Protein AF-A0A0B5EUC9-F1 (afdb_monomer_lite)

Structure (mmCIF, N/CA/C/O backbone):
data_AF-A0A0B5EUC9-F1
#
_entry.id   AF-A0A0B5EUC9-F1
#
loop_
_atom_site.group_PDB
_atom_site.id
_atom_site.type_symbol
_atom_site.label_atom_id
_atom_site.label_alt_id
_atom_site.label_comp_id
_atom_site.label_asym_id
_atom_site.label_entity_id
_atom_site.label_seq_id
_atom_site.pdbx_PDB_ins_code
_atom_site.Cartn_x
_atom_site.Cartn_y
_atom_site.Cartn_z
_atom_site.occupancy
_atom_site.B_iso_or_equiv
_atom_site.auth_seq_id
_atom_site.auth_comp_id
_atom_site.auth_asym_id
_atom_site.auth_atom_id
_atom_site.pdbx_PDB_model_num
ATOM 1 N N . MET A 1 1 ? -0.104 -15.272 -18.714 1.00 58.88 1 MET A N 1
ATOM 2 C CA . MET A 1 1 ? 0.985 -14.621 -17.952 1.00 58.88 1 MET A CA 1
ATOM 3 C C . MET A 1 1 ? 0.436 -14.303 -16.569 1.00 58.88 1 MET A C 1
ATOM 5 O O . MET A 1 1 ? -0.539 -13.573 -16.508 1.00 58.88 1 MET A O 1
ATOM 9 N N . GLY A 1 2 ? 0.951 -14.903 -15.494 1.00 82.88 2 GLY A N 1
ATOM 10 C CA . GLY A 1 2 ? 0.419 -14.669 -14.141 1.00 82.88 2 GLY A CA 1
ATOM 11 C C . GLY A 1 2 ? 0.859 -13.327 -13.540 1.00 82.88 2 GLY A C 1
ATOM 12 O O . GLY A 1 2 ? 1.870 -12.767 -13.971 1.00 82.88 2 GLY A O 1
ATOM 13 N N . LEU A 1 3 ? 0.135 -12.849 -12.521 1.00 83.44 3 LEU A N 1
ATOM 14 C CA . LEU A 1 3 ? 0.406 -11.591 -11.803 1.00 83.44 3 LEU A CA 1
ATOM 15 C C . LEU A 1 3 ? 1.828 -11.534 -11.219 1.00 83.44 3 LEU A C 1
ATOM 17 O O . LEU A 1 3 ? 2.524 -10.536 -11.390 1.00 83.44 3 LEU A O 1
ATOM 21 N N . ALA A 1 4 ? 2.314 -12.642 -10.650 1.00 80.94 4 ALA A N 1
ATOM 22 C CA . ALA A 1 4 ? 3.692 -12.759 -10.163 1.00 80.94 4 ALA A CA 1
ATOM 23 C C . ALA A 1 4 ? 4.734 -12.496 -11.267 1.00 80.94 4 ALA A C 1
ATOM 25 O O . ALA A 1 4 ? 5.736 -11.818 -11.059 1.00 80.94 4 ALA A O 1
ATOM 26 N N .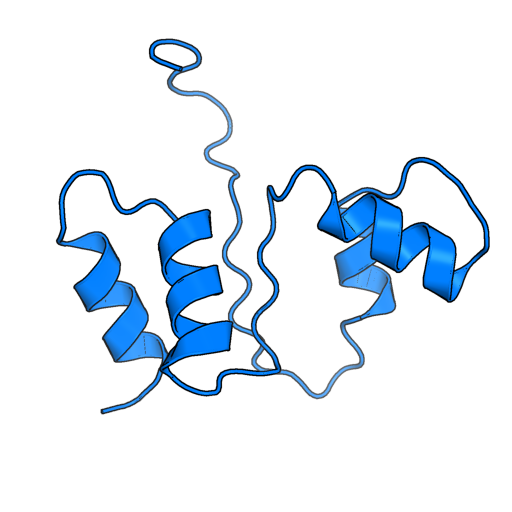 GLY A 1 5 ? 4.470 -12.971 -12.488 1.00 87.50 5 GLY A N 1
ATOM 27 C CA . GLY A 1 5 ? 5.330 -12.689 -13.632 1.00 87.50 5 GLY A CA 1
ATOM 28 C C . GLY A 1 5 ? 5.271 -11.223 -14.073 1.00 87.50 5 GLY A C 1
ATOM 29 O O . GLY A 1 5 ? 6.275 -10.694 -14.552 1.00 87.50 5 GLY A O 1
ATOM 30 N N . ALA A 1 6 ? 4.117 -10.565 -13.953 1.00 89.50 6 ALA A N 1
ATOM 31 C CA . ALA A 1 6 ? 3.984 -9.146 -14.279 1.00 89.50 6 ALA A CA 1
ATOM 32 C C . ALA A 1 6 ? 4.804 -8.271 -13.317 1.00 89.50 6 ALA A C 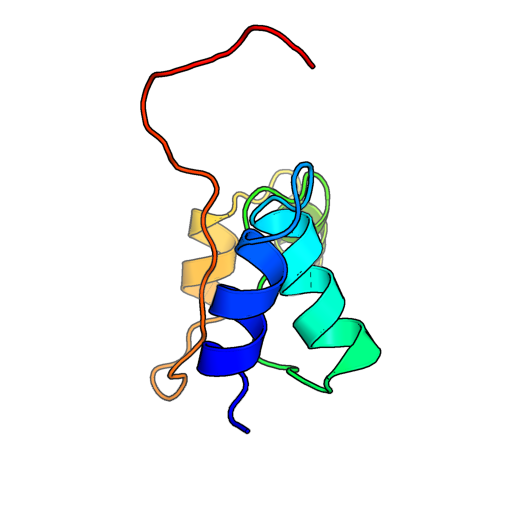1
ATOM 34 O O . ALA A 1 6 ? 5.509 -7.377 -13.776 1.00 89.50 6 ALA A O 1
ATOM 35 N N . LEU A 1 7 ? 4.805 -8.590 -12.019 1.00 86.12 7 LEU A N 1
ATOM 36 C CA . LEU A 1 7 ? 5.616 -7.894 -11.012 1.00 86.12 7 LEU A CA 1
ATOM 37 C C . LEU A 1 7 ? 7.106 -7.921 -11.325 1.00 86.12 7 LEU A C 1
ATOM 39 O O . LEU A 1 7 ? 7.746 -6.873 -11.363 1.00 86.12 7 LEU A O 1
ATOM 43 N N . VAL A 1 8 ? 7.644 -9.111 -11.608 1.00 89.00 8 VAL A N 1
ATOM 44 C CA . VAL A 1 8 ? 9.065 -9.264 -11.949 1.00 89.00 8 VAL A CA 1
ATOM 45 C C . VAL A 1 8 ? 9.432 -8.378 -13.137 1.00 89.00 8 VAL A C 1
ATOM 47 O O . VAL A 1 8 ? 10.476 -7.741 -13.122 1.00 89.00 8 VAL A O 1
ATOM 50 N N . ARG A 1 9 ? 8.560 -8.290 -14.149 1.00 94.19 9 ARG A N 1
ATOM 51 C CA . ARG A 1 9 ? 8.798 -7.465 -15.343 1.00 94.19 9 ARG A CA 1
ATOM 52 C C . ARG A 1 9 ? 8.721 -5.971 -15.056 1.00 94.19 9 ARG A C 1
ATOM 54 O O . ARG A 1 9 ? 9.520 -5.226 -15.609 1.00 94.19 9 ARG A O 1
ATOM 61 N N . LEU A 1 10 ? 7.794 -5.540 -14.203 1.00 92.19 10 LEU A N 1
ATOM 62 C CA . LEU A 1 10 ? 7.664 -4.133 -13.821 1.00 92.19 10 LEU A CA 1
ATOM 63 C C . LEU A 1 10 ? 8.922 -3.630 -13.101 1.00 92.19 10 LEU A C 1
ATOM 65 O O . LEU A 1 10 ? 9.387 -2.537 -13.404 1.00 92.19 10 LEU A O 1
ATOM 69 N N . HIS A 1 11 ? 9.533 -4.450 -12.244 1.00 90.44 11 HIS A N 1
ATOM 70 C CA . HIS A 1 11 ? 10.783 -4.098 -11.558 1.00 90.44 11 HIS A CA 1
ATOM 71 C C . HIS A 1 11 ? 12.025 -4.032 -12.450 1.00 90.44 11 HIS A C 1
ATOM 73 O O . HIS A 1 11 ? 13.058 -3.537 -12.007 1.00 90.44 11 HIS A O 1
ATOM 79 N N . LEU A 1 12 ? 11.950 -4.490 -13.704 1.00 95.12 12 LEU A N 1
ATOM 80 C CA . LEU A 1 12 ? 13.050 -4.314 -14.656 1.00 95.12 12 LEU A CA 1
ATOM 81 C C . LEU A 1 12 ? 13.132 -2.880 -15.197 1.00 95.12 12 LEU A C 1
ATOM 83 O O . LEU A 1 12 ? 14.143 -2.519 -15.794 1.00 95.12 12 LEU A O 1
ATOM 87 N N . ILE A 1 13 ? 12.086 -2.068 -15.013 1.00 95.56 13 ILE A N 1
ATOM 88 C CA . ILE A 1 13 ? 12.047 -0.681 -15.477 1.00 95.56 13 ILE A CA 1
ATOM 89 C C . ILE A 1 13 ? 12.670 0.220 -14.396 1.00 95.56 13 ILE A C 1
ATOM 91 O O . ILE A 1 13 ? 12.133 0.290 -13.286 1.00 95.56 13 ILE A O 1
ATOM 95 N N . PRO A 1 14 ? 13.767 0.948 -14.691 1.00 94.88 14 PRO A N 1
ATOM 96 C CA . PRO A 1 14 ? 14.354 1.887 -13.742 1.00 94.88 14 PRO A CA 1
ATOM 97 C C . PRO A 1 14 ? 13.329 2.920 -13.260 1.00 94.88 14 PRO A C 1
ATOM 99 O O . PRO A 1 14 ? 12.598 3.503 -14.059 1.00 94.88 14 PRO A O 1
ATOM 102 N N . GLY A 1 15 ? 13.274 3.140 -11.946 1.00 92.31 15 GLY A N 1
ATOM 103 C CA . GLY A 1 15 ? 12.298 4.034 -11.313 1.00 92.31 15 GLY A CA 1
ATOM 104 C C . GLY A 1 15 ? 10.967 3.373 -10.934 1.00 92.31 15 GLY A C 1
ATOM 105 O O . GLY A 1 15 ? 10.186 3.985 -10.207 1.00 92.31 15 GLY A O 1
ATOM 106 N N . ILE A 1 16 ? 10.704 2.122 -11.338 1.00 93.19 16 ILE A N 1
ATOM 107 C CA . ILE A 1 16 ? 9.532 1.371 -10.862 1.00 93.19 16 ILE A CA 1
ATOM 108 C C . ILE A 1 16 ? 9.871 0.589 -9.591 1.00 93.19 16 ILE A C 1
ATOM 110 O O . ILE A 1 16 ? 10.396 -0.528 -9.608 1.00 93.19 16 ILE A O 1
ATOM 114 N N . GLY A 1 17 ? 9.526 1.207 -8.462 1.00 88.06 17 GLY A N 1
ATOM 115 C CA . GLY A 1 17 ? 9.619 0.602 -7.140 1.00 88.06 17 GLY A CA 1
ATOM 116 C C . GLY A 1 17 ? 8.429 -0.302 -6.773 1.00 88.06 17 GLY A C 1
ATOM 117 O O . GLY A 1 17 ? 7.451 -0.395 -7.523 1.00 88.06 17 GLY A O 1
ATOM 118 N N . PRO A 1 18 ? 8.494 -0.953 -5.594 1.00 86.94 18 PRO A N 1
ATOM 119 C CA . PRO A 1 18 ? 7.451 -1.835 -5.053 1.00 86.94 18 PRO A CA 1
ATOM 120 C C . PRO A 1 18 ? 6.046 -1.231 -5.063 1.00 86.94 18 PRO A C 1
ATOM 122 O O . PRO A 1 18 ? 5.109 -1.864 -5.548 1.00 86.94 18 PRO A O 1
ATOM 125 N N . TRP A 1 19 ? 5.920 0.019 -4.603 1.00 90.31 19 TRP A N 1
ATOM 126 C CA . TRP A 1 19 ? 4.641 0.729 -4.542 1.00 90.31 19 TRP A CA 1
ATOM 127 C C . TRP A 1 19 ? 4.005 0.852 -5.934 1.00 90.31 19 TRP A C 1
ATOM 129 O O . TRP A 1 19 ? 2.876 0.421 -6.153 1.00 90.31 19 TRP A O 1
ATOM 139 N N . THR A 1 20 ? 4.765 1.338 -6.921 1.00 92.19 20 THR A N 1
ATOM 140 C CA . THR A 1 20 ? 4.274 1.523 -8.295 1.00 92.19 20 THR A CA 1
ATOM 141 C C . THR A 1 20 ? 3.872 0.200 -8.943 1.00 92.19 20 THR A C 1
ATOM 143 O O . THR A 1 20 ? 2.854 0.131 -9.637 1.00 92.19 20 THR A O 1
ATOM 146 N N . ALA A 1 21 ? 4.645 -0.863 -8.717 1.00 91.31 21 ALA A N 1
ATOM 147 C CA . ALA A 1 21 ? 4.343 -2.177 -9.267 1.00 91.31 21 ALA A CA 1
ATOM 148 C C . ALA A 1 21 ? 3.037 -2.749 -8.682 1.00 91.31 21 ALA A C 1
ATOM 150 O O . ALA A 1 21 ? 2.163 -3.169 -9.444 1.00 91.31 21 ALA A O 1
ATOM 151 N N . ALA A 1 22 ? 2.861 -2.692 -7.357 1.00 88.12 22 ALA A N 1
ATOM 152 C CA . ALA A 1 22 ? 1.644 -3.138 -6.674 1.00 88.12 22 ALA A CA 1
ATOM 153 C C . ALA A 1 22 ? 0.398 -2.350 -7.125 1.00 88.12 22 ALA A C 1
ATOM 155 O O . ALA A 1 22 ? -0.629 -2.939 -7.469 1.00 88.12 22 ALA A O 1
ATOM 156 N N . GLU A 1 23 ? 0.509 -1.025 -7.239 1.00 90.56 23 GLU A N 1
ATOM 157 C CA . GLU A 1 23 ? -0.586 -0.170 -7.705 1.00 90.56 23 GLU A CA 1
ATOM 158 C C . GLU A 1 23 ? -0.963 -0.428 -9.169 1.00 90.56 23 GLU A C 1
ATOM 160 O O . GLU A 1 23 ? -2.146 -0.378 -9.524 1.00 90.56 23 GLU A O 1
ATOM 165 N N . THR A 1 24 ? 0.026 -0.741 -10.012 1.00 93.31 24 THR A N 1
ATOM 166 C CA . THR A 1 24 ? -0.195 -1.125 -11.413 1.00 93.31 24 THR A CA 1
ATOM 167 C C . THR A 1 24 ? -0.940 -2.452 -11.495 1.00 93.31 24 THR A C 1
ATOM 169 O O . THR A 1 24 ? -1.922 -2.563 -12.230 1.00 93.31 24 THR A O 1
ATOM 172 N N . LEU A 1 25 ? -0.531 -3.449 -10.708 1.00 90.31 25 LEU A N 1
ATOM 173 C CA . LEU A 1 25 ? -1.229 -4.730 -10.640 1.00 90.31 25 LEU A CA 1
ATOM 174 C C . LEU A 1 25 ? -2.690 -4.555 -10.219 1.00 90.31 25 LEU A C 1
ATOM 176 O O . LEU A 1 25 ? -3.593 -5.070 -10.879 1.00 90.31 25 LEU A O 1
ATOM 180 N N . ARG A 1 26 ? -2.923 -3.788 -9.152 1.00 87.75 26 ARG A N 1
ATOM 181 C CA . ARG A 1 26 ? -4.258 -3.559 -8.600 1.00 87.75 26 ARG A CA 1
ATOM 182 C C . ARG A 1 26 ? -5.179 -2.833 -9.581 1.00 87.75 26 ARG A C 1
ATOM 184 O O . ARG A 1 26 ? -6.301 -3.279 -9.798 1.00 87.75 26 ARG A O 1
ATOM 191 N N . ARG A 1 27 ? -4.719 -1.729 -10.185 1.00 90.00 27 ARG A N 1
ATOM 192 C CA . ARG A 1 27 ? -5.571 -0.871 -11.033 1.00 90.00 27 ARG A CA 1
ATOM 193 C C . ARG A 1 27 ? -5.661 -1.310 -12.488 1.00 90.00 27 ARG A C 1
ATOM 195 O O . ARG A 1 27 ? -6.714 -1.138 -13.089 1.00 90.00 27 ARG A O 1
ATOM 202 N N . ALA A 1 28 ? -4.577 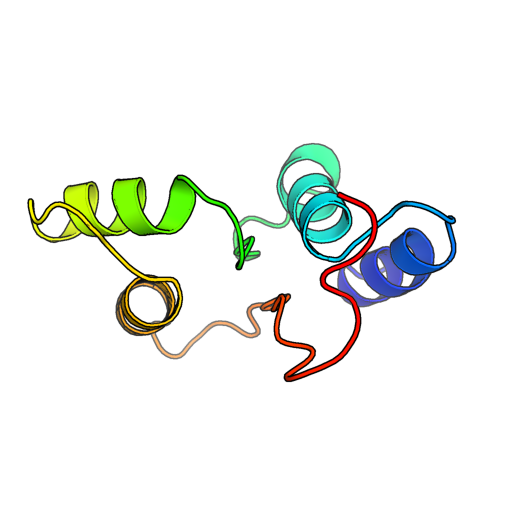-1.833 -13.058 1.00 92.94 28 ALA A N 1
ATOM 203 C CA . ALA A 1 28 ? -4.507 -2.138 -14.487 1.00 92.94 28 ALA A CA 1
ATOM 204 C C . ALA A 1 28 ? -4.622 -3.636 -14.791 1.00 92.94 28 ALA A C 1
ATOM 206 O O . ALA A 1 28 ? -5.125 -3.998 -15.851 1.00 92.94 28 ALA A O 1
ATOM 207 N N . LEU A 1 29 ? -4.168 -4.507 -13.882 1.00 89.31 29 LEU A N 1
ATOM 208 C CA . LEU A 1 29 ? -4.160 -5.962 -14.094 1.00 89.31 29 LEU A CA 1
ATOM 209 C C . LEU A 1 29 ? -5.230 -6.706 -13.285 1.00 89.31 29 LEU A C 1
ATOM 211 O O . LEU A 1 29 ? -5.299 -7.930 -13.363 1.00 89.31 29 LEU A O 1
ATOM 215 N N . GLY A 1 30 ? -6.074 -5.982 -12.540 1.00 86.00 30 GLY A N 1
ATOM 216 C CA . GLY A 1 30 ? -7.205 -6.555 -11.814 1.00 86.00 30 GLY A CA 1
ATOM 217 C C . GLY A 1 30 ? -6.778 -7.506 -10.698 1.00 86.00 30 GLY A C 1
ATOM 218 O O . GLY A 1 30 ? -7.349 -8.584 -10.574 1.00 86.00 30 GLY A O 1
ATOM 219 N N . ALA A 1 31 ? -5.765 -7.124 -9.915 1.00 85.62 31 ALA A N 1
ATOM 220 C CA . ALA A 1 31 ? -5.287 -7.880 -8.759 1.00 85.62 31 ALA A CA 1
ATOM 221 C C . ALA A 1 31 ? -5.874 -7.318 -7.441 1.00 85.62 31 ALA A C 1
ATOM 223 O O . ALA A 1 31 ? -5.194 -6.544 -6.761 1.00 85.62 31 ALA A O 1
ATOM 224 N N . PRO A 1 32 ? -7.128 -7.655 -7.070 1.00 80.94 32 PRO A N 1
ATOM 225 C CA . PRO A 1 32 ? -7.808 -7.062 -5.914 1.00 80.94 32 PRO A CA 1
ATOM 226 C C . PRO A 1 32 ? -7.138 -7.402 -4.577 1.00 80.94 32 PRO A C 1
ATOM 228 O O . PRO A 1 32 ? -7.175 -6.587 -3.662 1.00 80.94 32 PRO A O 1
ATOM 231 N N . ASP A 1 33 ? -6.469 -8.555 -4.492 1.00 78.94 33 ASP A N 1
ATOM 232 C CA . ASP A 1 33 ? -5.833 -9.054 -3.264 1.00 78.94 33 ASP A CA 1
ATOM 233 C C . ASP A 1 33 ? -4.394 -8.535 -3.067 1.00 78.94 33 ASP A C 1
ATOM 235 O O . ASP A 1 33 ? -3.647 -9.036 -2.222 1.00 78.94 33 ASP A O 1
ATOM 239 N N . THR A 1 34 ? -3.977 -7.548 -3.870 1.00 80.44 34 THR A N 1
ATOM 240 C CA . THR A 1 34 ? -2.664 -6.899 -3.752 1.00 80.44 34 THR A CA 1
ATOM 241 C C . THR A 1 34 ? -2.770 -5.688 -2.833 1.00 80.44 34 THR A C 1
ATOM 243 O O . THR A 1 34 ? -3.443 -4.707 -3.160 1.00 80.44 34 THR A O 1
ATOM 246 N N . LEU A 1 35 ? -2.075 -5.741 -1.696 1.00 82.44 35 LEU A N 1
ATOM 247 C CA . LEU A 1 35 ? -1.904 -4.590 -0.814 1.00 82.44 35 LEU A CA 1
ATOM 248 C C . LEU A 1 35 ? -0.604 -3.861 -1.135 1.00 82.44 35 LEU A C 1
ATOM 250 O O . LEU A 1 35 ? 0.457 -4.471 -1.280 1.00 82.44 35 LEU A O 1
ATOM 254 N N . THR A 1 36 ? -0.699 -2.540 -1.184 1.00 87.25 36 THR A N 1
ATOM 255 C CA . THR A 1 36 ? 0.429 -1.650 -1.445 1.00 87.25 36 THR A CA 1
ATOM 256 C C . THR A 1 36 ? 0.991 -1.171 -0.114 1.00 87.25 36 THR A C 1
ATOM 258 O O . THR A 1 36 ? 0.582 -0.136 0.408 1.00 87.25 36 THR A O 1
ATOM 261 N N . LEU A 1 37 ? 1.892 -1.962 0.466 1.00 85.56 37 LEU A N 1
ATOM 262 C CA . LEU A 1 37 ? 2.571 -1.591 1.708 1.00 85.56 37 LEU A CA 1
ATOM 263 C C . LEU A 1 37 ? 3.574 -0.458 1.437 1.00 85.56 37 LEU A C 1
ATOM 265 O O . LEU A 1 37 ? 4.098 -0.315 0.329 1.00 85.56 37 LEU A O 1
ATOM 269 N N . GLY A 1 38 ? 3.840 0.358 2.451 1.00 85.81 38 GLY A N 1
ATOM 270 C CA . GLY A 1 38 ? 4.610 1.594 2.343 1.00 85.81 38 GLY A CA 1
ATOM 271 C C . GLY A 1 38 ? 3.816 2.761 1.753 1.00 85.81 38 GLY A C 1
ATOM 272 O O . GLY A 1 38 ? 4.388 3.823 1.514 1.00 85.81 38 GLY A O 1
ATOM 273 N N . ASP A 1 39 ? 2.515 2.585 1.505 1.00 90.31 39 ASP A N 1
ATOM 274 C CA . ASP A 1 39 ? 1.627 3.693 1.172 1.00 90.31 39 ASP A CA 1
ATOM 275 C C . ASP A 1 39 ? 1.355 4.537 2.422 1.00 90.31 39 ASP A C 1
ATOM 277 O O . ASP A 1 39 ? 0.992 4.026 3.479 1.00 90.31 39 ASP A O 1
ATOM 281 N N . LEU A 1 40 ? 1.517 5.853 2.301 1.00 90.81 40 LEU A N 1
ATOM 282 C CA . LEU A 1 40 ? 1.387 6.773 3.430 1.00 90.81 40 LEU A CA 1
ATOM 283 C C . LEU A 1 40 ? -0.039 6.829 4.007 1.00 90.81 40 LEU A C 1
ATOM 285 O O . LEU A 1 40 ? -0.224 7.110 5.192 1.00 90.81 40 LEU A O 1
ATOM 289 N N . HIS A 1 41 ? -1.059 6.619 3.178 1.00 92.25 41 HIS A N 1
ATOM 290 C CA . HIS A 1 41 ? -2.454 6.856 3.542 1.00 92.25 41 HIS A CA 1
ATOM 291 C C . HIS A 1 41 ? -3.243 5.568 3.725 1.00 92.25 41 HIS A C 1
ATOM 293 O O . HIS A 1 41 ? -4.147 5.527 4.563 1.00 92.25 41 HIS A O 1
ATOM 299 N N . LEU A 1 42 ? -2.910 4.525 2.969 1.00 91.50 42 LEU A N 1
ATOM 300 C CA . LEU A 1 42 ? -3.635 3.263 2.958 1.00 91.50 42 LEU A CA 1
ATOM 301 C C . LEU A 1 42 ? -3.811 2.632 4.354 1.00 91.50 42 LEU A C 1
ATOM 303 O O . LEU A 1 42 ? -4.963 2.363 4.715 1.00 91.50 42 LEU A O 1
ATOM 307 N N . PRO A 1 43 ? -2.764 2.447 5.186 1.00 92.00 43 PRO A N 1
ATOM 308 C CA . PRO A 1 43 ? -2.933 1.822 6.496 1.00 92.00 43 PRO A CA 1
ATOM 309 C C . PRO A 1 43 ? -3.750 2.697 7.455 1.00 92.00 43 PRO A C 1
ATOM 311 O O . PRO A 1 43 ? -4.529 2.183 8.258 1.00 92.00 43 PRO A O 1
ATOM 314 N N . VAL A 1 44 ? -3.658 4.026 7.332 1.00 94.19 44 VAL A N 1
ATOM 315 C CA . VAL A 1 44 ? -4.460 4.963 8.131 1.00 94.19 44 VAL A CA 1
ATOM 316 C C . VAL A 1 44 ? -5.935 4.892 7.739 1.00 94.19 44 VAL A C 1
ATOM 318 O O . VAL A 1 44 ? -6.797 4.839 8.616 1.00 94.19 44 VAL A O 1
ATOM 321 N N . GLN A 1 45 ? -6.236 4.866 6.439 1.00 94.94 45 GLN A N 1
ATOM 322 C CA . GLN A 1 45 ? -7.603 4.771 5.927 1.00 94.94 45 GLN A CA 1
ATOM 323 C C . GLN A 1 45 ? -8.250 3.435 6.302 1.00 94.94 45 GLN A C 1
ATOM 325 O O . GLN A 1 45 ? -9.366 3.426 6.820 1.00 94.94 45 GLN A O 1
ATOM 330 N N . ILE A 1 46 ? -7.544 2.317 6.104 1.00 92.25 46 ILE A N 1
ATOM 331 C CA . ILE A 1 46 ? -8.048 0.983 6.454 1.00 92.25 46 ILE A CA 1
ATOM 332 C C . ILE A 1 46 ? -8.183 0.833 7.971 1.00 92.25 46 ILE A C 1
ATOM 334 O O . ILE A 1 46 ? -9.212 0.359 8.454 1.00 92.25 46 ILE A O 1
ATOM 338 N N . GLY A 1 47 ? -7.192 1.284 8.745 1.00 93.38 47 GLY A N 1
ATOM 339 C CA . GLY A 1 47 ? -7.256 1.268 10.206 1.00 93.38 47 GLY A CA 1
ATOM 340 C C . GLY A 1 47 ? -8.465 2.040 10.737 1.00 93.38 47 GLY A C 1
ATOM 341 O O . GLY A 1 47 ? -9.206 1.525 11.582 1.00 93.38 47 GLY A O 1
ATOM 342 N N . TYR A 1 48 ? -8.723 3.227 10.182 1.00 95.25 48 TYR A N 1
ATOM 343 C CA . TYR A 1 48 ? -9.891 4.028 10.532 1.00 95.25 48 TYR A CA 1
ATOM 344 C C . TYR A 1 48 ? -11.202 3.350 10.119 1.00 95.25 48 TYR A C 1
ATOM 346 O O . TYR A 1 48 ? -12.115 3.263 10.933 1.00 95.25 48 TYR A O 1
ATOM 354 N N . ALA A 1 49 ? -11.291 2.808 8.904 1.00 94.69 49 ALA A N 1
ATOM 355 C CA . ALA A 1 49 ? -12.497 2.128 8.431 1.00 94.69 49 ALA A CA 1
ATOM 356 C C . ALA A 1 49 ? -12.858 0.898 9.282 1.00 94.69 49 ALA A C 1
ATOM 358 O O . ALA A 1 49 ? -14.034 0.653 9.537 1.00 94.69 49 ALA A O 1
ATOM 359 N N . LEU A 1 50 ? -11.857 0.140 9.740 1.00 92.44 50 LEU A N 1
ATOM 360 C CA 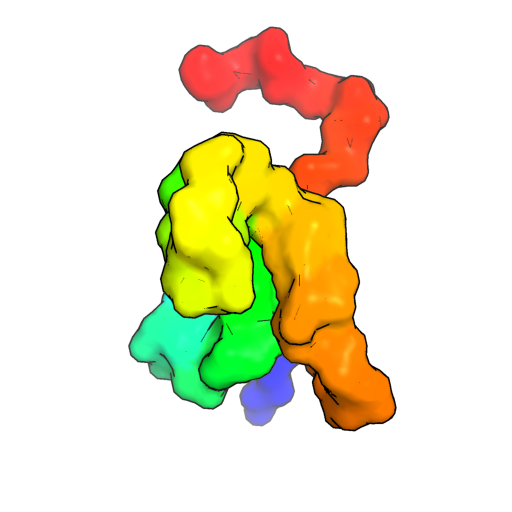. LEU A 1 50 ? -12.077 -1.096 10.495 1.00 92.44 50 LEU A CA 1
ATOM 361 C C . LEU A 1 50 ? -12.230 -0.884 12.006 1.00 92.44 50 LEU A C 1
ATOM 363 O O . LEU A 1 50 ? -12.844 -1.716 12.667 1.00 92.44 50 LEU A O 1
ATOM 367 N N . THR A 1 51 ? -11.656 0.181 12.578 1.00 94.06 51 THR A N 1
ATOM 368 C CA . THR A 1 51 ? -11.641 0.371 14.048 1.00 94.06 51 THR A CA 1
ATOM 369 C C . THR A 1 51 ? -11.965 1.771 14.546 1.00 94.06 51 THR A C 1
ATOM 371 O O . THR A 1 51 ? -12.045 1.977 15.752 1.00 94.06 51 THR A O 1
ATOM 374 N N . GLY A 1 52 ? -12.109 2.756 13.662 1.00 94.56 52 GLY A N 1
ATOM 375 C CA . GLY A 1 52 ? -12.289 4.163 14.030 1.00 94.56 52 GLY A CA 1
ATOM 376 C C . GLY A 1 52 ? -11.035 4.843 14.599 1.00 94.56 52 GLY A C 1
ATOM 377 O O . GLY A 1 52 ? -11.058 6.045 14.861 1.00 94.56 52 GLY A O 1
ATOM 378 N N . ALA A 1 53 ? -9.928 4.114 14.772 1.00 89.44 53 ALA A N 1
ATOM 379 C CA . ALA A 1 53 ? -8.671 4.655 15.277 1.00 89.44 53 ALA A CA 1
ATOM 380 C C . ALA A 1 53 ? -7.917 5.445 14.194 1.00 89.44 53 ALA A C 1
ATOM 382 O O . ALA A 1 53 ? -7.897 5.067 13.022 1.00 89.44 53 ALA A O 1
ATOM 383 N N . ARG A 1 54 ? -7.261 6.541 14.594 1.00 89.75 54 ARG A N 1
ATOM 384 C CA . ARG A 1 54 ? -6.332 7.288 13.730 1.00 89.75 54 ARG A CA 1
ATOM 385 C C . ARG A 1 54 ? -4.910 6.746 13.912 1.00 89.75 54 ARG A C 1
ATOM 387 O O . ARG A 1 54 ? -4.531 6.426 15.032 1.00 89.75 54 ARG A O 1
ATOM 394 N N . GLY A 1 55 ? -4.133 6.696 12.826 1.00 87.44 55 GLY A N 1
ATOM 395 C CA . GLY A 1 55 ? -2.714 6.306 12.859 1.00 87.44 55 GLY A CA 1
ATOM 396 C C . GLY A 1 55 ? -2.433 4.812 12.653 1.00 87.44 55 GLY A C 1
ATOM 397 O O . GLY A 1 55 ? -1.581 4.265 13.341 1.00 87.44 55 GLY A O 1
ATOM 398 N N . GLY A 1 56 ? -3.149 4.153 11.735 1.00 89.44 56 GLY A N 1
ATOM 399 C CA . GLY A 1 56 ? -2.888 2.750 11.388 1.00 89.44 56 GLY A CA 1
ATOM 400 C C . GLY A 1 56 ? -1.515 2.532 10.737 1.00 89.44 56 GLY A C 1
ATOM 401 O O . GLY A 1 56 ? -1.063 3.387 9.973 1.00 89.44 56 GLY A O 1
ATOM 402 N N . THR A 1 57 ? -0.878 1.390 11.020 1.00 91.00 57 THR A N 1
ATOM 403 C CA . THR A 1 57 ? 0.395 0.957 10.404 1.00 91.00 57 THR A CA 1
ATOM 404 C C . THR A 1 57 ? 0.193 -0.163 9.383 1.00 91.00 57 THR A C 1
ATOM 406 O O . THR A 1 57 ? -0.856 -0.814 9.363 1.00 91.00 57 THR A O 1
ATOM 409 N N . ASP A 1 58 ? 1.202 -0.412 8.547 1.00 88.31 58 ASP A N 1
ATOM 410 C CA . ASP A 1 58 ? 1.173 -1.509 7.576 1.00 88.31 58 ASP A CA 1
ATOM 411 C C . ASP A 1 58 ? 1.018 -2.874 8.248 1.00 88.31 58 ASP A C 1
ATOM 413 O O . ASP A 1 58 ? 0.263 -3.715 7.767 1.00 88.31 58 ASP A O 1
ATOM 417 N N . GLU A 1 59 ? 1.669 -3.081 9.392 1.00 89.25 59 GLU A N 1
ATOM 418 C CA . GLU A 1 59 ? 1.561 -4.313 10.175 1.00 89.25 59 GLU A CA 1
ATOM 419 C C . GLU A 1 59 ? 0.135 -4.515 10.691 1.00 89.25 59 GLU A C 1
ATOM 421 O O . GLU A 1 59 ? -0.428 -5.600 10.558 1.00 89.25 59 GLU A O 1
ATOM 426 N N . GLN A 1 60 ? -0.478 -3.456 11.227 1.00 89.69 60 GLN A N 1
ATOM 427 C CA . GLN A 1 60 ? -1.856 -3.503 11.717 1.00 89.69 60 GLN A CA 1
ATOM 428 C C . GLN A 1 60 ? -2.855 -3.722 10.579 1.00 89.69 60 GLN A C 1
ATOM 430 O O . GLN A 1 60 ? -3.834 -4.450 10.739 1.00 89.69 60 GLN A O 1
ATOM 435 N N . MET A 1 61 ? -2.633 -3.091 9.425 1.00 89.62 61 MET A N 1
ATOM 436 C CA . MET A 1 61 ? -3.432 -3.330 8.227 1.00 89.62 61 MET A CA 1
ATOM 437 C C . MET A 1 61 ? -3.309 -4.792 7.786 1.00 89.62 61 MET A C 1
ATOM 439 O O . MET A 1 61 ? -4.327 -5.432 7.518 1.00 89.62 61 MET A O 1
ATOM 443 N N . LEU A 1 62 ? -2.088 -5.326 7.735 1.00 87.12 62 LEU A N 1
ATOM 444 C CA . LEU A 1 62 ? -1.806 -6.690 7.300 1.00 87.12 62 LEU A CA 1
ATOM 445 C C . LEU A 1 62 ? -2.489 -7.725 8.198 1.00 87.12 62 LEU A C 1
ATOM 447 O O . LEU A 1 62 ? -3.183 -8.608 7.695 1.00 87.12 62 LEU A O 1
ATOM 451 N N . GLU A 1 63 ? -2.352 -7.578 9.515 1.00 86.88 63 GLU A N 1
ATOM 452 C CA . GLU A 1 63 ? -2.981 -8.451 10.511 1.00 86.88 63 GLU A CA 1
ATOM 453 C C . GLU A 1 63 ? -4.506 -8.516 10.338 1.00 86.88 63 GLU A C 1
ATOM 455 O O . GLU A 1 63 ? -5.115 -9.576 10.458 1.00 86.88 63 GLU A O 1
ATOM 460 N N . ARG A 1 64 ? -5.134 -7.383 10.012 1.00 86.38 64 ARG A N 1
ATOM 461 C CA . ARG A 1 64 ? -6.597 -7.267 9.933 1.00 86.38 64 ARG A CA 1
ATOM 462 C C . ARG A 1 64 ? -7.183 -7.700 8.598 1.00 86.38 64 ARG A C 1
ATOM 464 O O . ARG A 1 64 ? -8.348 -8.080 8.539 1.00 86.38 64 ARG A O 1
ATOM 471 N N . THR A 1 65 ? -6.408 -7.588 7.526 1.00 81.44 65 THR A N 1
ATOM 472 C CA . THR A 1 65 ? -6.860 -7.892 6.160 1.00 81.44 65 THR A CA 1
ATOM 473 C C . THR A 1 65 ? -6.532 -9.323 5.749 1.00 81.44 65 THR A C 1
ATOM 475 O O . THR A 1 65 ? -7.252 -9.907 4.939 1.00 81.44 65 THR A O 1
ATOM 478 N N . THR A 1 66 ? -5.507 -9.932 6.347 1.00 64.19 66 THR A N 1
ATOM 479 C CA . THR A 1 66 ? -5.073 -11.290 6.008 1.00 64.19 66 THR A CA 1
ATOM 480 C C . THR A 1 66 ? -5.862 -12.326 6.805 1.00 64.19 66 THR A C 1
ATOM 482 O O . THR A 1 66 ? -5.369 -12.952 7.738 1.00 64.19 66 THR A O 1
ATOM 485 N N . SER A 1 67 ? -7.121 -12.535 6.426 1.00 51.75 67 SER A N 1
ATOM 486 C CA . SER A 1 67 ? -7.811 -13.787 6.741 1.00 51.75 67 SER A CA 1
ATOM 487 C C . SER A 1 67 ? -7.194 -14.918 5.904 1.00 51.75 67 SER A C 1
ATOM 489 O O . SER A 1 67 ? -6.863 -14.710 4.739 1.00 51.75 67 SER A O 1
ATOM 491 N N . ALA A 1 68 ? -7.018 -16.101 6.501 1.00 39.91 68 ALA A N 1
ATOM 492 C CA . ALA A 1 68 ? -6.124 -17.207 6.117 1.00 39.91 68 ALA A CA 1
ATOM 493 C C . ALA A 1 68 ? -6.331 -17.895 4.739 1.00 39.91 68 ALA A C 1
ATOM 495 O O . ALA A 1 68 ? -6.041 -19.082 4.600 1.00 39.91 68 ALA A O 1
ATOM 496 N N . ARG A 1 69 ? -6.820 -17.203 3.704 1.00 40.50 69 ARG A N 1
ATOM 497 C CA . ARG A 1 69 ? -6.998 -17.769 2.356 1.00 40.50 69 ARG A CA 1
ATOM 498 C C . ARG A 1 69 ? -6.178 -17.103 1.254 1.00 40.50 69 ARG A C 1
ATOM 500 O O . ARG A 1 69 ? -6.246 -17.554 0.116 1.00 40.50 69 ARG A O 1
ATOM 507 N N . ALA A 1 70 ? -5.420 -16.057 1.548 1.00 36.28 70 ALA A N 1
ATOM 508 C CA . ALA A 1 70 ? -4.817 -15.274 0.485 1.00 36.28 70 ALA A CA 1
ATOM 509 C C . ALA A 1 70 ? -3.331 -15.603 0.303 1.00 36.28 70 ALA A C 1
ATOM 511 O O . ALA A 1 70 ? -2.495 -15.265 1.139 1.00 36.28 70 ALA A O 1
ATOM 512 N N . GLU A 1 71 ? -2.997 -16.173 -0.857 1.00 43.06 71 GLU A N 1
ATOM 513 C CA . GLU A 1 71 ? -1.699 -16.008 -1.527 1.00 43.06 71 GLU A CA 1
ATOM 514 C C . GLU A 1 71 ? -1.517 -14.528 -1.939 1.00 43.06 71 GLU A C 1
ATOM 516 O O . GLU A 1 71 ? -1.277 -14.191 -3.098 1.00 43.06 71 GLU A O 1
ATOM 521 N N . SER A 1 72 ? -1.723 -13.603 -1.001 1.00 49.16 72 SER A N 1
ATOM 522 C CA . SER A 1 72 ? -1.631 -12.175 -1.253 1.00 49.16 72 SER A CA 1
ATOM 523 C C . SER A 1 72 ? -0.175 -11.834 -1.500 1.00 49.16 72 SER A C 1
ATOM 525 O O . SER A 1 72 ? 0.709 -12.070 -0.676 1.00 49.16 72 SER A O 1
ATOM 527 N N . THR A 1 73 ? 0.080 -11.282 -2.680 1.00 55.41 73 THR A N 1
ATOM 528 C CA . THR A 1 73 ? 1.396 -10.773 -3.033 1.00 55.41 73 THR A CA 1
ATOM 529 C C . THR A 1 73 ? 1.610 -9.458 -2.287 1.00 55.41 73 THR A C 1
ATOM 531 O O . THR A 1 73 ? 1.287 -8.382 -2.780 1.00 55.41 73 THR A O 1
ATOM 534 N N . PHE A 1 74 ? 2.097 -9.559 -1.053 1.00 54.91 74 PHE A N 1
ATOM 535 C CA . PHE A 1 74 ? 2.488 -8.418 -0.234 1.00 54.91 74 PHE A CA 1
ATOM 536 C C . PHE A 1 74 ? 3.827 -7.874 -0.742 1.00 54.91 74 PHE A C 1
ATOM 538 O O . PHE A 1 74 ? 4.858 -8.530 -0.593 1.00 54.91 74 PHE A O 1
ATOM 545 N N . LEU A 1 75 ? 3.836 -6.680 -1.344 1.00 58.56 75 LEU A N 1
ATOM 546 C CA . LEU A 1 75 ? 5.085 -5.977 -1.648 1.00 58.56 75 LEU A CA 1
ATOM 547 C C . LEU A 1 75 ? 5.406 -5.016 -0.512 1.00 58.56 75 LEU A C 1
ATOM 549 O O . LEU A 1 75 ? 4.774 -3.973 -0.383 1.00 58.56 75 LEU A O 1
ATOM 553 N N . THR A 1 76 ? 6.391 -5.371 0.311 1.00 45.09 76 THR A N 1
ATOM 554 C CA . THR A 1 76 ? 6.920 -4.484 1.348 1.00 45.09 76 THR A CA 1
ATOM 555 C C . THR A 1 76 ? 7.954 -3.516 0.780 1.00 45.09 76 THR A C 1
ATOM 557 O O . THR A 1 76 ? 8.806 -3.867 -0.037 1.00 45.09 76 THR A O 1
ATOM 560 N N . CYS A 1 77 ? 7.934 -2.295 1.311 1.00 31.75 77 CYS A N 1
ATOM 561 C CA . CYS A 1 77 ? 9.113 -1.455 1.458 1.00 31.75 77 CYS A CA 1
ATOM 562 C C . CYS A 1 77 ? 9.765 -1.806 2.807 1.00 31.75 77 CYS A C 1
ATOM 564 O O . CYS A 1 77 ? 9.493 -1.182 3.826 1.00 31.75 77 CYS A O 1
ATOM 566 N N . SER A 1 78 ? 10.578 -2.862 2.870 1.00 37.34 78 SER A N 1
ATOM 567 C CA . SER A 1 78 ? 11.477 -3.059 4.017 1.00 37.34 78 SER A CA 1
ATOM 568 C C . SER A 1 78 ? 12.821 -3.603 3.553 1.00 37.34 78 SER A C 1
ATOM 570 O O . SER A 1 78 ? 13.245 -4.700 3.904 1.00 37.34 78 SER A O 1
ATOM 572 N N . ALA A 1 79 ? 13.529 -2.792 2.766 1.00 34.66 79 ALA A N 1
ATOM 573 C CA . ALA A 1 79 ? 14.979 -2.781 2.858 1.00 34.66 79 ALA A CA 1
ATOM 574 C C . ALA A 1 79 ? 15.320 -2.099 4.188 1.00 34.66 79 ALA A C 1
ATOM 576 O O . ALA A 1 79 ? 15.371 -0.874 4.301 1.00 34.66 79 ALA A O 1
ATOM 577 N N . ARG A 1 80 ? 15.484 -2.903 5.236 1.00 40.47 80 ARG A N 1
ATOM 578 C CA . ARG A 1 80 ? 16.054 -2.448 6.499 1.00 40.47 80 ARG A CA 1
ATOM 579 C C . ARG A 1 80 ? 17.489 -1.981 6.195 1.00 40.47 80 ARG A C 1
ATOM 581 O O . ARG A 1 80 ? 18.382 -2.803 6.051 1.00 40.47 80 ARG A O 1
ATOM 588 N N . GLY A 1 81 ? 17.679 -0.668 6.047 1.00 30.06 81 GLY A N 1
ATOM 589 C CA . GLY A 1 81 ? 18.989 -0.011 6.033 1.00 30.06 81 GLY A CA 1
ATOM 590 C C . GLY A 1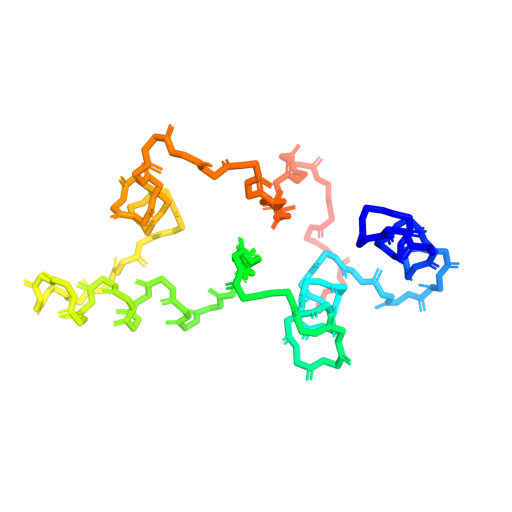 81 ? 19.739 0.029 4.698 1.00 30.06 81 GLY A C 1
ATOM 591 O O . GLY A 1 81 ? 20.815 -0.539 4.599 1.00 30.06 81 GLY A O 1
ATOM 592 N N . ALA A 1 82 ? 19.243 0.768 3.705 1.00 32.81 82 ALA A N 1
ATOM 593 C CA . ALA A 1 82 ? 20.098 1.472 2.744 1.00 32.81 82 ALA A CA 1
ATOM 594 C C . ALA A 1 82 ? 19.266 2.520 1.993 1.00 32.81 82 ALA A C 1
ATOM 596 O O . ALA A 1 82 ? 18.239 2.183 1.416 1.00 32.81 82 ALA A O 1
ATOM 597 N N . LEU A 1 83 ? 19.758 3.762 1.972 1.00 33.69 83 LEU A N 1
ATOM 598 C CA . LEU A 1 83 ? 19.283 4.878 1.141 1.00 33.69 83 LEU A CA 1
ATOM 599 C C . LEU A 1 83 ? 18.016 5.608 1.630 1.00 33.69 83 LEU A C 1
ATOM 601 O O . LEU A 1 83 ? 17.040 5.768 0.908 1.00 33.69 83 LEU A O 1
ATOM 605 N N . GLN A 1 84 ? 18.113 6.223 2.815 1.00 35.22 84 GLN A N 1
ATOM 606 C CA . GLN A 1 84 ? 17.698 7.628 2.929 1.00 35.22 84 GLN A CA 1
ATOM 607 C C . GLN A 1 84 ? 18.759 8.495 2.239 1.00 35.22 84 GLN A C 1
ATOM 609 O O . GLN A 1 84 ? 19.658 9.037 2.872 1.00 35.22 84 GLN A O 1
ATOM 614 N N . SER A 1 85 ? 18.711 8.552 0.917 1.00 32.72 85 SER A N 1
ATOM 615 C CA . SER A 1 85 ? 19.307 9.629 0.134 1.00 32.72 85 SER A CA 1
ATOM 616 C C . SER A 1 85 ? 18.721 9.500 -1.261 1.00 32.72 85 SER A C 1
ATOM 618 O O . SER A 1 85 ? 18.922 8.469 -1.899 1.00 32.72 85 SER A O 1
ATOM 620 N N . LEU A 1 86 ? 17.992 10.533 -1.688 1.00 28.92 86 LEU A N 1
ATOM 621 C CA . LEU A 1 86 ? 17.239 10.644 -2.944 1.00 28.92 86 LEU A CA 1
ATOM 622 C C . LEU A 1 86 ? 15.797 10.105 -2.892 1.00 28.92 86 LEU A C 1
ATOM 624 O O . LEU A 1 86 ? 15.348 9.387 -3.783 1.00 28.92 86 LEU A O 1
ATOM 628 N N . CYS A 1 87 ? 15.064 10.533 -1.862 1.00 30.03 87 CYS A N 1
ATOM 629 C CA . CYS A 1 87 ? 13.885 11.363 -2.122 1.00 30.03 87 CYS A CA 1
ATOM 630 C C . CYS A 1 87 ? 14.314 12.828 -1.993 1.00 30.03 87 CYS A C 1
ATOM 632 O O . CYS A 1 87 ? 15.155 13.091 -1.098 1.00 30.03 87 CYS A O 1
#

Sequence (87 aa):
MGLAGALVRLHLIPGIGPWTAAETLRRALGAPDTLTLGDLHLPVQIGYALTGARGGTDEQMLERTTSARAESTFLTCSARGALQSLC

Radius of gyration: 13.91 Å; chains: 1; bounding box: 33×29×33 Å

pLDDT: mean 76.84, std 21.86, range [28.92, 95.56]

Secondary structure (DSSP, 8-state):
--HHHHHHHHTTSTT--HHHHHHHHHHHS--TT--BTT-SSHHHHHHHHHHS-S---HHHHHHHH--TT-----B----TTS-----

Foldseek 3Di:
DDLVVQLVVQVVDPPRDLQNSLVCCVPPVVQVLEDRAPDPCVQQVQCCVVPV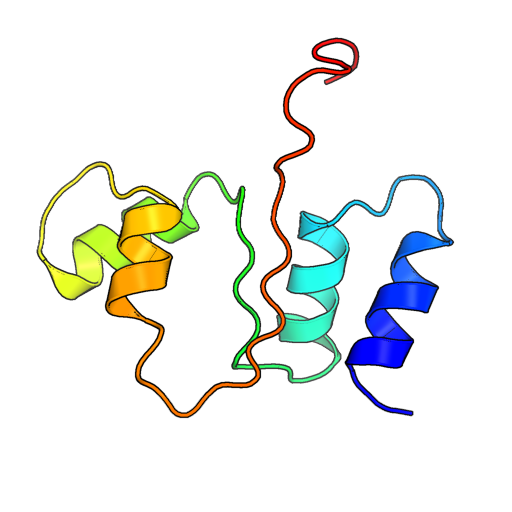DGDGHPVNSCVVSDDPPDPHPYRYPDPPDDDPPDD

Organism: Streptomyces albus (strain ATCC 21838 / DSM 41398 / FERM P-419 / JCM 4703 / NBRC 107858) (NCBI:txid1081613)

InterPro domains:
  IPR011257 DNA glycosylase [SSF48150] (6-67)